Protein AF-A0A1Q7VS39-F1 (afdb_monomer_lite)

Radius of gyration: 12.91 Å; chains: 1; bounding box: 30×26×36 Å

Structure (mmCIF, N/CA/C/O backbone):
data_AF-A0A1Q7VS39-F1
#
_entry.id   AF-A0A1Q7VS39-F1
#
loop_
_atom_site.group_PDB
_atom_site.id
_atom_site.type_symbol
_atom_site.label_atom_id
_atom_site.label_alt_id
_atom_site.label_comp_id
_atom_site.label_asym_id
_atom_site.label_entity_id
_atom_site.label_seq_id
_atom_site.pdbx_PDB_ins_code
_atom_site.Cartn_x
_atom_site.Cartn_y
_atom_site.Cartn_z
_atom_site.occupancy
_atom_site.B_iso_or_equiv
_atom_site.auth_seq_id
_atom_site.auth_comp_id
_atom_site.auth_asym_id
_atom_site.auth_atom_id
_atom_site.pdbx_PDB_model_num
ATOM 1 N N . MET A 1 1 ? 14.865 -8.942 -4.122 1.00 85.06 1 MET A N 1
ATOM 2 C CA . MET A 1 1 ? 14.576 -8.895 -2.676 1.00 85.06 1 MET A CA 1
ATOM 3 C C . MET A 1 1 ? 13.109 -8.547 -2.475 1.00 85.06 1 MET A C 1
ATOM 5 O O . MET A 1 1 ? 12.543 -7.850 -3.307 1.00 85.06 1 MET A O 1
ATOM 9 N N . LYS A 1 2 ? 12.492 -9.053 -1.408 1.00 89.50 2 LYS A N 1
ATOM 10 C CA . LYS A 1 2 ? 11.122 -8.718 -1.017 1.00 89.50 2 LYS A CA 1
ATOM 11 C C . LYS A 1 2 ? 11.130 -8.348 0.463 1.00 89.50 2 LYS A C 1
ATOM 13 O O . LYS A 1 2 ? 11.669 -9.120 1.253 1.00 89.50 2 LYS A O 1
ATOM 18 N N . ARG A 1 3 ? 10.523 -7.214 0.806 1.00 93.44 3 ARG A N 1
ATOM 19 C CA . ARG A 1 3 ? 10.243 -6.781 2.179 1.00 93.44 3 ARG A CA 1
ATOM 20 C C . ARG A 1 3 ? 8.738 -6.566 2.307 1.00 93.44 3 ARG A C 1
ATOM 22 O O . ARG A 1 3 ? 8.112 -6.063 1.378 1.00 93.44 3 ARG A O 1
ATOM 29 N N . ILE A 1 4 ? 8.159 -7.030 3.406 1.00 95.69 4 ILE A N 1
ATOM 30 C CA . ILE A 1 4 ? 6.778 -6.717 3.764 1.00 95.69 4 ILE A CA 1
ATOM 31 C C . ILE A 1 4 ? 6.816 -6.239 5.200 1.00 95.69 4 ILE A C 1
ATOM 33 O O . ILE A 1 4 ? 7.185 -7.021 6.077 1.00 95.69 4 ILE A O 1
ATOM 37 N N . ASP A 1 5 ? 6.398 -5.004 5.416 1.00 95.31 5 ASP A N 1
ATOM 38 C CA . ASP A 1 5 ? 6.255 -4.439 6.746 1.00 95.31 5 ASP A CA 1
ATOM 39 C C . ASP A 1 5 ? 4.768 -4.315 7.061 1.00 95.31 5 ASP A C 1
ATOM 41 O O . ASP A 1 5 ? 3.981 -3.812 6.258 1.00 95.31 5 ASP A O 1
ATOM 45 N N . VAL A 1 6 ? 4.367 -4.826 8.224 1.00 95.44 6 VAL A N 1
ATOM 46 C CA . VAL A 1 6 ? 2.987 -4.759 8.713 1.00 95.44 6 VAL A CA 1
ATOM 47 C C . VAL A 1 6 ? 3.012 -4.076 10.067 1.00 95.44 6 VAL A C 1
ATOM 49 O O . VAL A 1 6 ? 3.629 -4.571 11.009 1.00 95.44 6 VAL A O 1
ATOM 52 N N . MET A 1 7 ? 2.324 -2.948 10.162 1.00 96.00 7 MET A N 1
ATOM 53 C CA . MET A 1 7 ? 2.197 -2.161 11.379 1.00 96.00 7 MET A CA 1
ATOM 54 C C . MET A 1 7 ? 0.760 -2.250 11.880 1.00 96.00 7 MET A C 1
ATOM 56 O O . MET A 1 7 ? -0.179 -1.904 11.161 1.00 96.00 7 MET A O 1
ATOM 60 N N . TYR A 1 8 ? 0.604 -2.715 13.118 1.00 95.38 8 TYR A N 1
ATOM 61 C CA . TYR A 1 8 ? -0.670 -2.759 13.825 1.00 95.38 8 TYR A CA 1
ATOM 62 C C . TYR A 1 8 ? -0.777 -1.576 14.772 1.00 95.38 8 TYR A C 1
ATOM 64 O O . TYR A 1 8 ? 0.124 -1.336 15.575 1.00 95.38 8 TYR A O 1
ATOM 72 N N . TYR A 1 9 ? -1.909 -0.889 14.707 1.00 94.81 9 TYR A N 1
ATOM 73 C CA . TYR A 1 9 ? -2.208 0.241 15.569 1.00 94.81 9 TYR A CA 1
ATOM 74 C C . TYR A 1 9 ? -3.396 -0.075 16.487 1.00 94.81 9 TYR A C 1
ATOM 76 O O . TYR A 1 9 ? -4.288 -0.845 16.113 1.00 94.81 9 TYR A O 1
ATOM 84 N N . PRO A 1 10 ? -3.449 0.530 17.684 1.00 94.94 10 PRO A N 1
ATOM 85 C CA . PRO A 1 10 ? -4.614 0.475 18.563 1.00 94.94 10 PRO A CA 1
ATOM 86 C C . PRO A 1 10 ? -5.913 0.936 17.892 1.00 94.94 10 PRO A C 1
ATOM 88 O O . PRO A 1 10 ? -6.974 0.369 18.147 1.00 94.94 10 PRO A O 1
ATOM 91 N N . THR A 1 11 ? -5.842 1.951 17.023 1.00 95.75 11 THR A N 1
ATOM 92 C CA . THR A 1 11 ? -7.019 2.550 16.383 1.00 95.75 11 THR A CA 1
ATOM 93 C C . THR A 1 11 ? -6.823 2.772 14.877 1.00 95.75 11 THR A C 1
ATOM 95 O O . THR A 1 11 ? -5.694 2.970 14.419 1.00 95.75 11 THR A O 1
ATOM 98 N N . PRO A 1 12 ? -7.910 2.808 14.078 1.00 95.62 12 PRO A N 1
ATOM 99 C CA . PRO A 1 12 ? -7.832 3.197 12.668 1.00 95.62 12 PRO A CA 1
ATOM 100 C C . PRO A 1 12 ? -7.278 4.610 12.441 1.00 95.62 12 PRO A C 1
ATOM 102 O O . PRO A 1 12 ? -6.635 4.863 11.427 1.00 95.62 12 PRO A O 1
ATOM 105 N N . ALA A 1 13 ? -7.501 5.532 13.383 1.00 96.88 13 ALA A N 1
ATOM 106 C CA . ALA A 1 13 ? -6.992 6.899 13.294 1.00 96.88 13 ALA A CA 1
ATOM 107 C C . ALA A 1 13 ? -5.460 6.951 13.415 1.00 96.88 13 ALA A C 1
ATOM 109 O O . ALA A 1 13 ? -4.803 7.664 12.658 1.00 96.88 13 ALA A O 1
ATOM 110 N N . GLU A 1 14 ? -4.881 6.158 14.318 1.00 97.12 14 GLU A N 1
ATOM 111 C CA . GLU A 1 14 ? -3.426 6.036 14.449 1.00 97.12 14 GLU A CA 1
ATOM 112 C C . GLU A 1 14 ? -2.798 5.359 13.229 1.00 97.12 14 GLU A C 1
ATOM 114 O O . GLU A 1 14 ? -1.762 5.816 12.743 1.00 97.12 14 GLU A O 1
ATOM 119 N N . ALA A 1 15 ? -3.457 4.334 12.675 1.00 97.00 15 ALA A N 1
ATOM 120 C CA . ALA A 1 15 ? -3.019 3.720 11.424 1.00 97.00 15 ALA A CA 1
ATOM 121 C C . ALA A 1 15 ? -3.018 4.729 10.273 1.00 97.00 15 ALA A C 1
ATOM 123 O O . ALA A 1 15 ? -2.026 4.838 9.555 1.00 97.00 15 ALA A O 1
ATOM 124 N N . ALA A 1 16 ? -4.084 5.525 10.140 1.00 97.25 16 ALA A N 1
ATOM 125 C CA . ALA A 1 16 ? -4.161 6.592 9.148 1.00 97.25 16 ALA A CA 1
ATOM 126 C C . ALA A 1 16 ? -3.048 7.638 9.328 1.00 97.25 16 ALA A C 1
ATOM 128 O O . ALA A 1 16 ? -2.477 8.097 8.340 1.00 97.25 16 ALA A O 1
ATOM 129 N N . PHE A 1 17 ? -2.691 7.985 10.568 1.00 97.12 17 PHE A N 1
ATOM 130 C CA . PHE A 1 17 ? -1.587 8.905 10.839 1.00 97.12 17 PHE A CA 1
ATOM 131 C C . PHE A 1 17 ? -0.238 8.332 10.383 1.00 97.12 17 PHE A C 1
ATOM 133 O O . PHE A 1 17 ? 0.469 8.980 9.610 1.00 97.12 17 PHE A O 1
ATOM 140 N N . GLY A 1 18 ? 0.098 7.103 10.792 1.00 95.19 18 GLY A N 1
ATOM 141 C CA . GLY A 1 18 ? 1.335 6.440 10.361 1.00 95.19 18 GLY A CA 1
ATOM 142 C C . GLY A 1 18 ? 1.388 6.229 8.845 1.00 95.19 18 GLY A C 1
ATOM 143 O O . GLY A 1 18 ? 2.415 6.462 8.211 1.00 95.19 18 GLY A O 1
ATOM 144 N N . TYR A 1 19 ? 0.251 5.884 8.241 1.00 97.56 19 TYR A N 1
ATOM 145 C CA . TYR A 1 19 ? 0.097 5.774 6.795 1.00 97.56 19 TYR A CA 1
ATOM 146 C C . TYR A 1 19 ? 0.428 7.086 6.071 1.00 97.56 19 TYR A C 1
ATOM 148 O O . TYR A 1 19 ? 1.219 7.084 5.130 1.00 97.56 19 TYR A O 1
ATOM 156 N N . VAL A 1 20 ? -0.128 8.217 6.521 1.00 97.06 20 VAL A N 1
ATOM 157 C CA . VAL A 1 20 ? 0.147 9.534 5.924 1.00 97.06 20 VAL A CA 1
ATOM 158 C C . VAL A 1 20 ? 1.625 9.907 6.060 1.00 97.06 20 VAL A C 1
ATOM 160 O O . VAL A 1 20 ? 2.195 10.460 5.121 1.00 97.06 20 VAL A O 1
ATOM 163 N N . GLN A 1 21 ? 2.268 9.569 7.182 1.00 96.19 21 GLN A N 1
ATOM 164 C CA . GLN A 1 21 ? 3.702 9.807 7.364 1.00 96.19 21 GLN A CA 1
ATOM 165 C C . GLN A 1 21 ? 4.555 9.038 6.348 1.00 96.19 21 GLN A C 1
ATOM 167 O O . GLN A 1 21 ? 5.467 9.627 5.771 1.00 96.19 21 GLN A O 1
ATOM 172 N N . ILE A 1 22 ? 4.251 7.765 6.080 1.00 94.94 22 ILE A N 1
ATOM 173 C CA . ILE A 1 22 ? 4.982 6.981 5.070 1.00 94.94 22 ILE A CA 1
ATOM 174 C C . ILE A 1 22 ? 4.676 7.516 3.667 1.00 94.94 22 ILE A C 1
ATOM 176 O O . ILE A 1 22 ? 5.589 7.827 2.908 1.00 94.94 22 ILE A O 1
ATOM 180 N N . LYS A 1 23 ? 3.394 7.738 3.350 1.00 95.31 23 LYS A N 1
ATOM 181 C CA . LYS A 1 23 ? 2.956 8.294 2.060 1.00 95.31 23 LYS A CA 1
ATOM 182 C C . LYS A 1 23 ? 3.608 9.645 1.745 1.00 95.31 23 LYS A C 1
ATOM 184 O O . LYS A 1 23 ? 3.858 9.935 0.582 1.00 95.31 23 LYS A O 1
ATOM 189 N N . SER A 1 24 ? 3.917 10.458 2.758 1.00 94.38 24 SER A N 1
ATOM 190 C CA . SER A 1 24 ? 4.599 11.752 2.585 1.00 94.38 24 SER A CA 1
ATOM 191 C C . SER A 1 24 ? 6.028 11.646 2.034 1.00 94.38 24 SER A C 1
ATOM 193 O O . SER A 1 24 ? 6.572 12.640 1.563 1.00 94.38 24 SER A O 1
ATOM 195 N N . GLN A 1 25 ? 6.628 10.454 2.079 1.00 90.19 25 GLN A N 1
ATOM 196 C CA . GLN A 1 25 ? 7.961 10.168 1.543 1.00 90.19 25 GLN A CA 1
ATOM 197 C C . GLN A 1 25 ? 7.911 9.691 0.084 1.00 90.19 25 GLN A C 1
ATOM 199 O O . GLN A 1 25 ? 8.954 9.485 -0.537 1.00 90.19 25 GLN A O 1
ATOM 204 N N . ALA A 1 26 ? 6.709 9.487 -0.457 1.00 91.56 26 ALA A N 1
ATOM 205 C CA . ALA A 1 26 ? 6.515 8.986 -1.802 1.00 91.56 26 ALA A CA 1
ATOM 206 C C . ALA A 1 26 ? 6.815 10.077 -2.858 1.00 91.56 26 ALA A C 1
ATOM 208 O O . ALA A 1 26 ? 6.653 11.269 -2.581 1.00 91.56 26 ALA A O 1
ATOM 209 N N . PRO A 1 27 ? 7.261 9.699 -4.070 1.00 91.12 27 PRO A N 1
ATOM 210 C CA . PRO A 1 27 ? 7.537 10.650 -5.143 1.00 91.12 27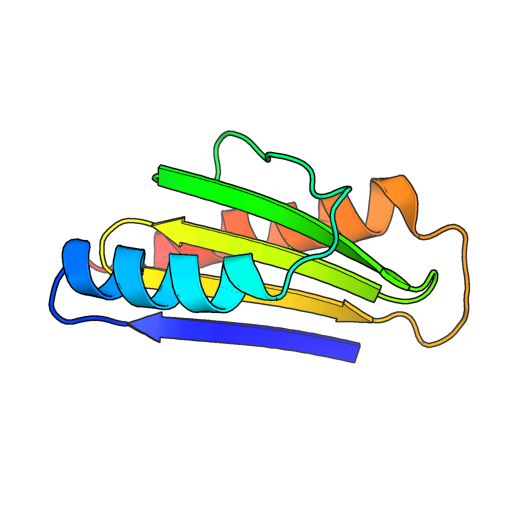 PRO A CA 1
ATOM 211 C C . PRO A 1 27 ? 6.245 11.285 -5.682 1.00 91.12 27 PRO A C 1
ATOM 213 O O . PRO A 1 27 ? 5.142 10.802 -5.444 1.00 91.12 27 PRO A O 1
ATOM 216 N N . GLU A 1 28 ? 6.368 12.358 -6.467 1.00 86.75 28 GLU A N 1
ATOM 217 C CA . GLU A 1 28 ? 5.203 13.093 -6.989 1.00 86.75 28 GLU A CA 1
ATOM 218 C C . GLU A 1 28 ? 4.289 12.242 -7.891 1.00 86.75 28 GLU A C 1
ATOM 220 O O . GLU A 1 28 ? 3.086 12.481 -7.965 1.00 86.75 28 GLU A O 1
ATOM 225 N N . ASN A 1 29 ? 4.840 11.231 -8.569 1.00 84.50 29 ASN A N 1
ATOM 226 C CA . ASN A 1 29 ? 4.145 10.398 -9.551 1.00 84.50 29 ASN A CA 1
ATOM 227 C C . ASN A 1 29 ? 3.624 9.069 -8.974 1.00 84.50 29 ASN A C 1
ATOM 229 O O . ASN A 1 29 ? 3.735 8.022 -9.619 1.00 84.50 29 ASN A O 1
ATOM 233 N N . ILE A 1 30 ? 3.064 9.102 -7.765 1.00 93.88 30 ILE A N 1
ATOM 234 C CA . ILE A 1 30 ? 2.408 7.936 -7.163 1.00 93.88 30 ILE A CA 1
ATOM 235 C C . ILE A 1 30 ? 1.061 7.633 -7.825 1.00 93.88 30 ILE A C 1
ATOM 237 O O . ILE A 1 30 ? 0.342 8.527 -8.268 1.00 93.88 30 ILE A O 1
ATOM 241 N N . GLU A 1 31 ? 0.699 6.355 -7.863 1.00 93.06 31 GLU A N 1
ATOM 242 C CA . GLU A 1 31 ? -0.570 5.875 -8.410 1.00 93.06 31 GLU A CA 1
ATOM 243 C C . GLU A 1 31 ? -1.488 5.365 -7.302 1.00 93.06 31 GLU A C 1
ATOM 245 O O . GLU A 1 31 ? -1.052 4.683 -6.374 1.00 93.06 31 GLU A O 1
ATOM 250 N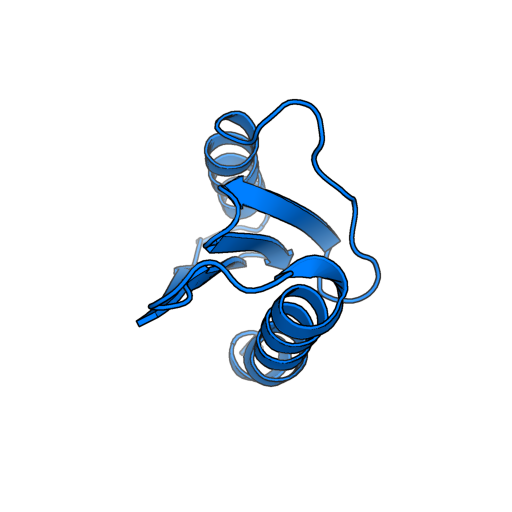 N . HIS A 1 32 ? -2.778 5.671 -7.417 1.00 95.62 32 HIS A N 1
ATOM 251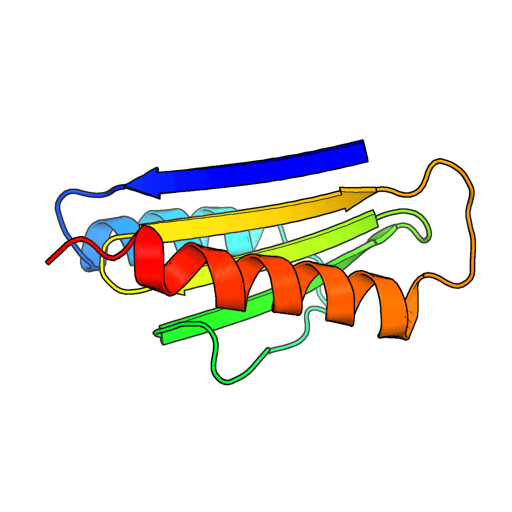 C CA . HIS A 1 32 ? -3.798 5.070 -6.566 1.00 95.62 32 HIS A CA 1
ATOM 252 C C . HIS A 1 32 ? -4.093 3.639 -7.031 1.00 95.62 32 HIS A C 1
ATOM 254 O O . HIS A 1 32 ? -4.079 3.350 -8.232 1.00 95.62 32 HIS A O 1
ATOM 260 N N . VAL A 1 33 ? -4.330 2.732 -6.084 1.00 94.69 33 VAL A N 1
ATOM 261 C CA . VAL A 1 33 ? -4.637 1.324 -6.360 1.00 94.69 33 VAL A CA 1
ATOM 262 C C . VAL A 1 33 ? -5.926 0.937 -5.645 1.00 94.69 33 VAL A C 1
ATOM 264 O O . VAL A 1 33 ? -5.982 0.869 -4.422 1.00 94.69 33 VAL A O 1
ATOM 267 N N . ASP A 1 34 ? -6.963 0.617 -6.409 1.00 91.94 34 ASP A N 1
ATOM 268 C CA . ASP A 1 34 ? -8.262 0.261 -5.844 1.00 91.94 34 ASP A CA 1
ATOM 269 C C . ASP A 1 34 ? -8.309 -1.161 -5.253 1.00 91.94 34 ASP A C 1
ATOM 271 O O . ASP A 1 34 ? -7.623 -2.085 -5.696 1.00 91.94 34 ASP A O 1
ATOM 275 N N . GLY A 1 35 ? -9.195 -1.361 -4.270 1.00 86.94 35 GLY A N 1
ATOM 276 C CA . GLY A 1 35 ? -9.677 -2.689 -3.864 1.00 86.94 35 GLY A CA 1
ATOM 277 C C . GLY A 1 35 ? -8.833 -3.473 -2.848 1.00 86.94 35 GLY A C 1
ATOM 278 O O . GLY A 1 35 ? -9.207 -4.593 -2.504 1.00 86.94 35 GLY A O 1
ATOM 279 N N . LEU A 1 36 ? -7.730 -2.920 -2.335 1.00 87.38 36 LEU A N 1
ATOM 280 C CA . LEU A 1 36 ? -6.874 -3.587 -1.337 1.00 87.38 36 LEU A CA 1
ATOM 281 C C . LEU A 1 36 ? -7.141 -3.141 0.109 1.00 87.38 36 LEU A C 1
ATOM 283 O O . LEU A 1 36 ? -7.011 -3.929 1.047 1.00 87.38 36 LEU A O 1
ATOM 287 N N . GLY A 1 37 ? -7.577 -1.904 0.315 1.00 89.50 37 GLY A N 1
ATOM 288 C CA . GLY A 1 37 ? -7.768 -1.312 1.636 1.00 89.50 37 GLY A CA 1
ATOM 289 C C . GLY A 1 37 ? -8.748 -0.150 1.611 1.00 89.50 37 GLY A C 1
ATOM 290 O O . GLY A 1 37 ? -9.521 -0.001 0.669 1.00 89.50 37 GLY A O 1
ATOM 291 N N . THR A 1 38 ? -8.712 0.657 2.666 1.00 93.88 38 THR A N 1
ATOM 292 C CA . THR A 1 38 ? -9.427 1.935 2.729 1.00 93.88 38 THR A CA 1
ATOM 293 C C . THR A 1 38 ? -8.737 2.986 1.857 1.00 93.88 38 THR A C 1
ATOM 295 O O . THR A 1 38 ? -9.416 3.767 1.203 1.00 93.88 38 THR A O 1
ATOM 298 N N . ASP A 1 39 ? -7.401 2.988 1.826 1.00 97.00 39 ASP A N 1
ATOM 299 C CA . ASP A 1 39 ? -6.600 3.775 0.882 1.00 97.00 39 ASP A CA 1
ATOM 300 C C . ASP A 1 39 ? -5.364 2.964 0.484 1.00 97.00 39 ASP A C 1
ATOM 302 O O . ASP A 1 39 ? -4.815 2.211 1.293 1.00 97.00 39 ASP A O 1
ATOM 306 N N . THR A 1 40 ? -4.938 3.040 -0.771 1.00 97.88 40 THR A N 1
ATOM 307 C CA . THR A 1 40 ? -3.751 2.316 -1.237 1.00 97.88 40 THR A CA 1
ATOM 308 C C . THR A 1 40 ? -3.089 3.063 -2.373 1.00 97.88 40 THR A C 1
ATOM 310 O O . THR A 1 40 ? -3.746 3.493 -3.318 1.00 97.88 40 THR A O 1
ATOM 313 N N . TRP A 1 41 ? -1.773 3.210 -2.267 1.00 97.50 41 TRP A N 1
ATOM 314 C CA . TRP A 1 41 ? -0.960 3.896 -3.258 1.00 97.50 41 TRP A CA 1
ATOM 315 C C . TRP A 1 41 ? 0.291 3.082 -3.537 1.00 97.50 41 TRP A C 1
ATOM 317 O O . TRP A 1 41 ? 0.819 2.427 -2.639 1.00 97.50 41 TRP A O 1
ATOM 327 N N . GLY A 1 42 ? 0.757 3.118 -4.777 1.00 95.25 42 GLY A N 1
ATOM 328 C CA . GLY A 1 42 ? 1.998 2.477 -5.178 1.00 95.25 42 GLY A CA 1
ATOM 329 C C . GLY A 1 42 ? 2.858 3.396 -6.026 1.00 95.25 42 GLY A C 1
ATOM 330 O O . GLY A 1 42 ? 2.371 4.360 -6.618 1.00 95.25 42 GLY A O 1
ATOM 331 N N . TRP A 1 43 ? 4.157 3.129 -6.055 1.00 93.12 43 TRP A N 1
ATOM 332 C CA . TRP A 1 43 ? 5.105 3.896 -6.856 1.00 93.12 43 TRP A CA 1
ATOM 333 C C . TRP A 1 43 ? 6.370 3.099 -7.143 1.00 93.12 43 TRP A C 1
ATOM 335 O O . TRP A 1 43 ? 6.738 2.170 -6.425 1.00 93.12 43 TRP A O 1
ATOM 345 N N . PHE A 1 44 ? 7.063 3.496 -8.207 1.00 88.94 44 PHE A N 1
ATOM 346 C CA . PHE A 1 44 ? 8.420 3.037 -8.475 1.00 88.94 44 PHE A CA 1
ATOM 347 C C . PHE A 1 44 ? 9.398 4.033 -7.857 1.00 88.94 44 PHE A C 1
ATOM 349 O O . PHE A 1 44 ? 9.384 5.204 -8.230 1.00 88.94 44 PHE A O 1
ATOM 356 N N . PHE A 1 45 ? 10.231 3.585 -6.915 1.00 81.19 45 PHE A N 1
ATOM 357 C CA . PHE A 1 45 ? 11.290 4.433 -6.352 1.00 81.19 45 PHE A CA 1
ATOM 358 C C . PHE A 1 45 ? 12.457 4.572 -7.339 1.00 81.19 45 PHE A C 1
ATOM 360 O O . PHE A 1 45 ? 13.041 5.640 -7.497 1.00 81.19 45 PHE A O 1
ATOM 367 N N . ASP A 1 46 ? 12.749 3.498 -8.068 1.00 80.31 46 ASP A N 1
ATOM 368 C CA . ASP A 1 46 ? 13.708 3.467 -9.165 1.00 80.31 46 ASP A CA 1
ATOM 369 C C . ASP A 1 46 ? 13.292 2.399 -10.202 1.00 80.31 46 ASP A C 1
ATOM 371 O O . ASP A 1 46 ? 12.332 1.650 -9.987 1.00 80.31 46 ASP A O 1
ATOM 375 N N . PRO A 1 47 ? 14.005 2.259 -11.335 1.00 78.69 47 PRO A N 1
ATOM 376 C CA . PRO A 1 47 ? 13.741 1.199 -12.307 1.00 78.69 47 PRO A CA 1
ATOM 377 C C . PRO A 1 47 ? 14.016 -0.218 -11.788 1.00 78.69 47 PRO A C 1
ATOM 379 O O . PRO A 1 47 ? 14.001 -1.149 -12.585 1.00 78.69 47 PRO A O 1
ATOM 382 N N . THR A 1 48 ? 14.340 -0.400 -10.505 1.00 81.19 48 THR A N 1
ATOM 383 C CA . THR A 1 48 ? 14.573 -1.687 -9.841 1.00 81.19 48 THR A CA 1
ATOM 384 C C . THR A 1 48 ? 13.585 -2.005 -8.715 1.00 81.19 48 THR A C 1
ATOM 386 O O . THR A 1 48 ? 13.564 -3.149 -8.261 1.00 81.19 48 THR A O 1
ATOM 389 N N . SER A 1 49 ? 12.725 -1.070 -8.304 1.00 87.31 49 SER A N 1
ATOM 390 C CA . SER A 1 49 ? 11.925 -1.198 -7.085 1.00 87.31 49 SER A CA 1
ATOM 391 C C . SER A 1 49 ? 10.502 -0.664 -7.224 1.00 87.31 49 SER A C 1
ATOM 393 O O . SER A 1 49 ? 10.261 0.363 -7.852 1.00 87.31 49 SER A O 1
ATOM 395 N N . TYR A 1 50 ? 9.555 -1.377 -6.618 1.00 91.44 50 TYR A N 1
ATOM 396 C CA . TYR A 1 50 ? 8.165 -0.959 -6.468 1.00 91.44 50 TYR A CA 1
ATOM 397 C C . TYR A 1 50 ? 7.769 -1.036 -5.003 1.00 91.44 50 TYR A C 1
ATOM 399 O O . TYR A 1 50 ? 8.063 -2.037 -4.342 1.00 91.44 50 TYR A O 1
ATOM 407 N N . ASP A 1 51 ? 7.079 -0.005 -4.548 1.00 94.06 51 ASP A N 1
ATOM 408 C CA . ASP A 1 51 ? 6.481 0.078 -3.229 1.00 94.06 51 ASP A CA 1
ATOM 409 C C . ASP A 1 51 ? 4.957 0.140 -3.355 1.00 94.06 51 ASP A C 1
ATOM 411 O O . ASP A 1 51 ? 4.422 0.745 -4.288 1.00 94.06 51 ASP A O 1
ATOM 415 N N . LEU A 1 52 ? 4.265 -0.514 -2.429 1.00 96.12 52 LEU A N 1
ATOM 416 C CA . LEU A 1 52 ? 2.816 -0.524 -2.319 1.00 96.12 52 LEU A CA 1
ATOM 417 C C . LEU A 1 52 ? 2.440 -0.331 -0.854 1.00 96.12 52 LEU A C 1
ATOM 419 O O . LEU A 1 52 ? 2.618 -1.234 -0.033 1.00 96.12 52 LEU A O 1
ATOM 423 N N . LEU A 1 53 ? 1.852 0.820 -0.560 1.00 97.75 53 LEU A N 1
ATOM 424 C CA . LEU A 1 53 ? 1.425 1.214 0.769 1.00 97.75 53 LEU A CA 1
ATOM 425 C C . LEU A 1 53 ? -0.096 1.109 0.888 1.00 97.75 53 LEU A C 1
ATOM 427 O O . LEU A 1 53 ? -0.839 1.806 0.195 1.00 97.75 53 LEU A O 1
ATOM 431 N N . VAL A 1 54 ? -0.561 0.273 1.811 1.00 97.81 54 VAL A N 1
ATOM 432 C CA . VAL A 1 54 ? -1.975 -0.010 2.065 1.00 97.81 54 VAL A CA 1
ATOM 433 C C . VAL A 1 54 ? -2.365 0.457 3.466 1.00 97.81 54 VAL A C 1
ATOM 435 O O . VAL A 1 54 ? -1.748 0.051 4.448 1.00 97.81 54 VAL A O 1
ATOM 438 N N . LEU A 1 55 ? -3.446 1.229 3.565 1.00 97.62 55 LEU A N 1
ATOM 439 C CA . LEU A 1 55 ? -4.189 1.470 4.800 1.00 97.62 55 LEU A CA 1
ATOM 440 C C . LEU A 1 55 ? -5.417 0.560 4.838 1.00 97.62 55 LEU A C 1
ATOM 442 O O . LEU A 1 55 ? -6.237 0.573 3.919 1.00 97.62 55 LEU A O 1
ATOM 446 N N . ALA A 1 56 ? -5.584 -0.211 5.907 1.00 95.50 56 ALA A N 1
ATOM 447 C CA . ALA A 1 56 ? -6.684 -1.155 6.050 1.00 95.50 56 ALA A CA 1
ATOM 448 C C . ALA A 1 56 ? -7.138 -1.278 7.511 1.00 95.50 56 ALA A C 1
ATOM 450 O O . ALA A 1 56 ? -6.594 -2.073 8.275 1.00 95.50 56 ALA A O 1
ATOM 451 N N . GLY A 1 57 ? -8.173 -0.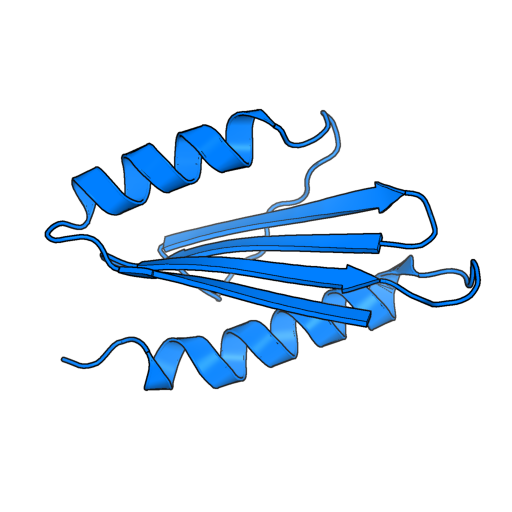527 7.896 1.00 93.62 57 GLY A N 1
ATOM 452 C CA . GLY A 1 57 ? -8.635 -0.497 9.286 1.00 93.62 57 GLY A CA 1
ATOM 453 C C . GLY A 1 57 ? -7.561 0.089 10.203 1.00 93.62 57 GLY A C 1
ATOM 454 O O . GLY A 1 57 ? -7.127 1.215 9.989 1.00 93.62 57 GLY A O 1
ATOM 455 N N . ASN A 1 58 ? -7.127 -0.674 11.204 1.00 95.44 58 ASN A N 1
ATOM 456 C CA . ASN A 1 58 ? -6.038 -0.314 12.117 1.00 95.44 58 ASN A CA 1
ATOM 457 C C . ASN A 1 58 ? -4.662 -0.855 11.678 1.00 95.44 58 ASN A C 1
ATOM 459 O O . ASN A 1 58 ? -3.749 -0.954 12.498 1.00 95.44 58 ASN A O 1
ATOM 463 N N . ILE A 1 59 ? -4.515 -1.226 10.405 1.00 95.31 59 ILE A N 1
ATOM 464 C CA . ILE A 1 59 ? -3.281 -1.773 9.839 1.00 95.31 59 ILE A CA 1
ATOM 465 C C . ILE A 1 59 ? -2.757 -0.836 8.755 1.00 95.31 59 ILE A C 1
ATOM 467 O O . ILE A 1 59 ? -3.504 -0.450 7.852 1.00 95.31 59 ILE A O 1
ATOM 471 N N . THR A 1 60 ? -1.455 -0.565 8.804 1.00 97.19 60 THR A N 1
ATOM 472 C CA . THR A 1 60 ? -0.687 -0.039 7.669 1.00 97.19 60 THR A CA 1
ATOM 473 C C . THR A 1 60 ? 0.256 -1.133 7.189 1.00 97.19 60 THR A C 1
ATOM 475 O O . THR A 1 60 ? 0.935 -1.765 7.996 1.00 97.19 60 THR A O 1
ATOM 478 N N . MET A 1 61 ? 0.290 -1.390 5.886 1.00 96.56 61 MET A N 1
ATOM 479 C CA . MET A 1 61 ? 1.162 -2.401 5.290 1.00 96.56 61 MET A CA 1
ATOM 480 C C . MET A 1 61 ? 1.938 -1.807 4.122 1.00 96.56 61 MET A C 1
ATOM 482 O O . MET A 1 61 ? 1.347 -1.172 3.256 1.00 96.56 61 MET A O 1
ATOM 486 N N . GLU A 1 62 ? 3.236 -2.076 4.080 1.00 96.75 62 GLU A N 1
ATOM 487 C CA . GLU A 1 62 ? 4.142 -1.695 2.998 1.00 96.75 62 GLU A CA 1
ATOM 488 C C . GLU A 1 62 ? 4.676 -2.970 2.327 1.00 96.75 62 GLU A C 1
ATOM 490 O O . GLU A 1 62 ? 5.148 -3.893 3.000 1.00 96.75 62 GLU A O 1
ATOM 495 N N . VAL A 1 63 ? 4.566 -3.069 1.001 1.00 96.38 63 VAL A N 1
ATOM 496 C CA . VAL A 1 63 ? 5.100 -4.191 0.217 1.00 96.38 63 VAL A CA 1
ATOM 497 C C . VAL A 1 63 ? 6.141 -3.660 -0.753 1.00 96.38 63 VAL A C 1
ATOM 499 O O . VAL A 1 63 ? 5.802 -3.167 -1.826 1.00 96.38 63 VAL A O 1
ATOM 502 N N . ILE A 1 64 ? 7.414 -3.869 -0.418 1.00 94.00 64 ILE A N 1
ATOM 503 C CA . ILE A 1 64 ? 8.533 -3.447 -1.258 1.00 94.00 64 ILE A CA 1
ATOM 504 C C . ILE A 1 64 ? 9.101 -4.636 -2.021 1.00 94.00 64 ILE A C 1
ATOM 506 O O . ILE A 1 64 ? 9.609 -5.611 -1.448 1.00 94.00 64 ILE A O 1
ATOM 510 N N . LEU A 1 65 ? 9.066 -4.538 -3.346 1.00 92.44 65 LEU A N 1
ATOM 511 C CA . LEU A 1 65 ? 9.672 -5.498 -4.257 1.00 92.44 65 LEU A CA 1
ATOM 512 C C . LEU A 1 65 ? 10.849 -4.857 -4.982 1.00 92.44 65 LEU A C 1
ATOM 514 O O . LEU A 1 65 ? 10.684 -3.869 -5.684 1.00 92.44 65 LEU A O 1
ATOM 518 N N . MET A 1 66 ? 12.027 -5.468 -4.862 1.00 88.50 66 MET A N 1
ATOM 519 C CA . MET A 1 66 ? 13.253 -5.047 -5.541 1.00 88.50 66 MET A CA 1
ATOM 520 C C . MET A 1 66 ? 13.760 -6.154 -6.461 1.00 88.50 66 MET A C 1
ATOM 522 O O . MET A 1 66 ? 13.940 -7.301 -6.032 1.00 88.50 66 MET A O 1
ATOM 526 N N . LEU A 1 67 ? 14.048 -5.827 -7.713 1.00 82.12 67 LEU A N 1
ATOM 527 C CA . LEU A 1 67 ? 14.715 -6.720 -8.649 1.00 82.12 67 LEU A CA 1
ATOM 528 C C . LEU A 1 67 ? 16.233 -6.602 -8.519 1.00 82.12 67 LEU A C 1
ATOM 530 O O . LEU A 1 67 ? 16.783 -5.537 -8.275 1.00 82.12 67 LEU A O 1
ATOM 534 N N . SER A 1 68 ? 16.923 -7.720 -8.721 1.00 77.00 68 SER A N 1
ATOM 535 C CA . SER A 1 68 ? 18.389 -7.786 -8.710 1.00 77.00 68 SER A CA 1
ATOM 536 C C . SER A 1 68 ? 19.039 -7.241 -9.988 1.00 77.00 68 SER A C 1
ATOM 538 O O . SER A 1 68 ? 20.255 -7.081 -10.026 1.00 77.00 68 SER A O 1
ATOM 540 N N . LYS A 1 69 ? 18.257 -6.974 -11.040 1.00 69.88 69 LYS A N 1
ATOM 541 C CA . LYS A 1 69 ? 18.701 -6.324 -12.279 1.00 69.88 69 LYS A CA 1
ATOM 542 C C . LYS A 1 69 ? 17.595 -5.394 -12.788 1.00 69.88 69 LYS A C 1
ATOM 544 O O . LYS A 1 69 ? 16.426 -5.770 -12.663 1.00 69.88 69 LYS A O 1
ATOM 549 N N . PRO A 1 70 ? 17.935 -4.243 -13.394 1.00 58.25 70 PRO A N 1
ATOM 550 C CA . PRO A 1 70 ? 16.961 -3.392 -14.065 1.00 58.25 70 PRO A CA 1
ATOM 551 C C . PRO A 1 70 ? 16.379 -4.153 -15.260 1.00 58.25 70 PRO A C 1
ATOM 553 O O . PRO A 1 70 ? 17.014 -4.324 -16.298 1.00 58.25 70 PRO A O 1
ATOM 556 N N . ALA A 1 71 ? 15.177 -4.682 -15.074 1.00 60.06 71 ALA A N 1
ATOM 557 C CA . ALA A 1 71 ? 14.299 -5.134 -16.144 1.00 60.06 71 ALA A CA 1
ATOM 558 C C . ALA A 1 71 ? 13.234 -4.043 -16.349 1.00 60.06 71 ALA A C 1
ATOM 560 O O . ALA A 1 71 ? 13.085 -3.195 -15.476 1.00 60.06 71 ALA A O 1
ATOM 561 N N . PRO A 1 72 ? 12.455 -4.022 -17.440 1.00 58.50 72 PRO A N 1
ATOM 562 C CA . PRO A 1 72 ? 11.271 -3.174 -17.486 1.00 58.50 72 PRO A CA 1
ATOM 563 C C . PRO A 1 72 ? 10.294 -3.668 -16.411 1.00 58.50 72 PRO A C 1
ATOM 565 O O . PRO A 1 72 ? 9.572 -4.647 -16.595 1.00 58.50 72 PRO A O 1
ATOM 568 N N . ILE A 1 73 ? 10.340 -3.031 -15.244 1.00 57.81 73 ILE A N 1
ATOM 569 C CA . ILE A 1 73 ? 9.661 -3.480 -14.024 1.00 57.81 73 ILE A CA 1
ATOM 570 C C . ILE A 1 73 ? 8.151 -3.362 -14.124 1.00 57.81 73 ILE A C 1
ATOM 572 O O . ILE A 1 73 ? 7.453 -4.145 -13.482 1.00 57.81 73 ILE A O 1
ATOM 576 N N . GLY A 1 74 ? 7.683 -2.452 -14.983 1.00 68.62 74 GLY A N 1
ATOM 577 C CA . GLY A 1 74 ? 6.341 -1.878 -14.998 1.00 68.62 74 GLY A CA 1
ATOM 578 C C . GLY A 1 74 ? 5.213 -2.801 -14.504 1.00 68.62 74 GLY A C 1
ATOM 579 O O . GLY A 1 74 ? 5.036 -2.950 -13.297 1.00 68.62 74 GLY A O 1
ATOM 580 N N . PRO A 1 75 ? 4.391 -3.420 -15.365 1.00 73.50 75 PRO A N 1
ATOM 581 C CA . PRO A 1 75 ? 3.128 -3.996 -14.885 1.00 73.50 75 PRO A CA 1
ATOM 582 C C . PRO A 1 75 ? 3.268 -5.254 -14.012 1.00 73.50 75 PRO A C 1
ATOM 584 O O . PRO A 1 75 ? 2.407 -5.520 -13.175 1.00 73.50 75 PRO A O 1
ATOM 587 N N . LYS A 1 76 ? 4.329 -6.055 -14.197 1.00 82.88 76 LYS A N 1
ATOM 588 C CA . LYS A 1 76 ? 4.447 -7.376 -13.550 1.00 82.88 76 LYS A CA 1
ATOM 589 C C . LYS A 1 76 ? 4.822 -7.285 -12.074 1.00 82.88 76 LYS A C 1
ATOM 591 O O . LYS A 1 76 ? 4.273 -8.037 -11.273 1.00 82.88 76 LYS A O 1
ATOM 596 N N . VAL A 1 77 ? 5.739 -6.388 -11.706 1.00 86.00 77 VAL A N 1
ATOM 597 C CA . VAL A 1 77 ? 6.146 -6.233 -10.300 1.00 86.00 77 VAL A CA 1
ATOM 598 C C . VAL A 1 77 ? 5.037 -5.557 -9.500 1.00 86.00 77 VAL A C 1
ATOM 600 O O . VAL A 1 77 ? 4.699 -6.043 -8.424 1.00 86.00 77 VAL A O 1
ATOM 603 N N . ARG A 1 78 ? 4.377 -4.549 -10.085 1.00 89.12 78 ARG A N 1
ATOM 604 C CA . ARG A 1 78 ? 3.130 -3.980 -9.560 1.00 89.12 78 ARG A CA 1
ATOM 605 C C . ARG A 1 78 ? 2.083 -5.061 -9.283 1.00 89.12 78 ARG A C 1
ATOM 607 O O . ARG A 1 78 ? 1.609 -5.193 -8.159 1.00 89.12 78 ARG A O 1
ATOM 614 N N . ALA A 1 79 ? 1.766 -5.889 -10.282 1.00 90.25 79 ALA A N 1
ATOM 615 C CA . ALA A 1 79 ? 0.792 -6.970 -10.126 1.00 90.25 79 ALA A CA 1
ATOM 616 C C . ALA A 1 79 ? 1.196 -7.978 -9.034 1.00 90.25 79 ALA A C 1
ATOM 618 O O . ALA A 1 79 ? 0.338 -8.458 -8.293 1.00 90.25 79 ALA A O 1
ATOM 619 N N . ALA A 1 80 ? 2.491 -8.277 -8.894 1.00 91.75 80 ALA A N 1
ATOM 620 C CA . ALA A 1 80 ? 2.991 -9.149 -7.836 1.00 91.75 80 ALA A CA 1
ATOM 621 C C . ALA A 1 80 ? 2.822 -8.529 -6.438 1.00 91.75 80 ALA A C 1
ATOM 623 O O . ALA A 1 80 ? 2.377 -9.228 -5.528 1.00 91.75 80 ALA A O 1
ATOM 624 N N . ALA A 1 81 ? 3.124 -7.237 -6.264 1.00 93.62 81 ALA A N 1
ATOM 625 C CA . ALA A 1 81 ? 2.928 -6.532 -4.994 1.00 93.62 81 ALA A CA 1
ATOM 626 C C . ALA A 1 81 ? 1.445 -6.500 -4.601 1.00 93.62 81 ALA A C 1
ATOM 628 O O . ALA A 1 81 ? 1.099 -6.870 -3.479 1.00 93.62 81 ALA A O 1
ATOM 629 N N . ILE A 1 82 ? 0.569 -6.183 -5.560 1.00 94.56 82 ILE A N 1
ATOM 630 C CA . ILE A 1 82 ? -0.889 -6.225 -5.386 1.00 94.56 82 ILE A CA 1
ATOM 631 C C . ILE A 1 82 ? -1.333 -7.633 -4.983 1.00 94.56 82 ILE A C 1
ATOM 633 O O . ILE A 1 82 ? -2.018 -7.792 -3.981 1.00 94.56 82 ILE A O 1
ATOM 637 N N . THR A 1 83 ? -0.878 -8.673 -5.687 1.00 95.62 83 THR A N 1
ATOM 638 C CA . THR A 1 83 ? -1.231 -10.070 -5.376 1.00 95.62 83 THR A CA 1
ATOM 639 C C . THR A 1 83 ? -0.809 -10.466 -3.959 1.00 95.62 83 THR A C 1
ATOM 641 O O . THR A 1 83 ? -1.562 -11.135 -3.243 1.00 95.62 83 THR A O 1
ATOM 644 N N . ILE A 1 84 ? 0.385 -10.048 -3.528 1.00 95.38 84 ILE A N 1
ATOM 645 C CA . ILE A 1 84 ? 0.871 -10.270 -2.163 1.00 95.38 84 ILE A CA 1
ATOM 646 C C . ILE A 1 84 ? -0.062 -9.588 -1.159 1.00 95.38 84 ILE A C 1
ATOM 648 O O . ILE A 1 84 ? -0.505 -10.244 -0.215 1.00 95.38 84 ILE A O 1
ATOM 652 N N . ALA A 1 85 ? -0.396 -8.316 -1.384 1.00 95.69 85 ALA A N 1
ATOM 653 C CA . ALA A 1 85 ? -1.288 -7.556 -0.520 1.00 95.69 85 ALA A CA 1
ATOM 654 C C . ALA A 1 85 ? -2.687 -8.187 -0.435 1.00 95.69 85 ALA A C 1
ATOM 656 O O . ALA A 1 85 ? -3.160 -8.464 0.668 1.00 95.69 85 ALA A O 1
ATOM 657 N N . THR A 1 86 ? -3.304 -8.520 -1.577 1.00 95.25 86 THR A N 1
ATOM 658 C CA . THR A 1 86 ? -4.608 -9.203 -1.653 1.00 95.25 86 THR A CA 1
ATOM 659 C C . THR A 1 86 ? -4.610 -10.508 -0.861 1.00 95.25 86 THR A C 1
ATOM 661 O O . THR A 1 86 ? -5.601 -10.851 -0.224 1.00 95.25 86 THR A O 1
ATOM 664 N N . THR A 1 87 ? -3.500 -11.249 -0.885 1.00 94.88 87 THR A N 1
ATOM 665 C CA . THR A 1 87 ? -3.395 -12.552 -0.215 1.00 94.88 87 THR A CA 1
ATOM 666 C C . THR A 1 87 ? -3.189 -12.425 1.295 1.00 94.88 87 THR A C 1
ATOM 668 O O . THR A 1 87 ? -3.648 -13.284 2.055 1.00 94.88 87 THR A O 1
ATOM 671 N N . LEU A 1 88 ? -2.457 -11.402 1.741 1.00 94.19 88 LEU A N 1
ATOM 672 C CA . LEU A 1 88 ? -2.075 -11.242 3.144 1.00 94.19 88 LEU A CA 1
ATOM 673 C C . LEU A 1 88 ? -3.104 -10.456 3.951 1.00 94.19 88 LEU A C 1
ATOM 675 O O . LEU A 1 88 ? -3.444 -10.882 5.050 1.00 94.19 88 LEU A O 1
ATOM 679 N N . LEU A 1 89 ? -3.636 -9.355 3.416 1.00 92.50 89 LEU A N 1
ATOM 680 C CA . LEU A 1 89 ? -4.524 -8.456 4.162 1.00 92.50 89 LEU A CA 1
ATOM 681 C C . LEU A 1 89 ? -5.725 -9.159 4.813 1.00 92.50 89 LEU A C 1
ATOM 683 O O . LEU A 1 89 ? -5.967 -8.896 5.990 1.00 92.50 89 LEU A O 1
ATOM 687 N N . PRO A 1 90 ? -6.442 -10.091 4.149 1.00 90.75 90 PRO A N 1
ATOM 688 C CA . PRO A 1 90 ? -7.552 -10.803 4.785 1.00 90.75 90 PRO A CA 1
ATOM 689 C C . PRO A 1 90 ? -7.129 -11.662 5.982 1.00 90.75 90 PRO A C 1
ATOM 691 O O . PRO A 1 90 ? -7.923 -11.876 6.885 1.00 90.75 90 PRO A O 1
ATOM 694 N N . LYS A 1 91 ? -5.883 -12.150 6.000 1.00 90.75 91 LYS A N 1
ATOM 695 C CA . LYS A 1 91 ? -5.335 -12.966 7.096 1.00 90.75 91 LYS A CA 1
ATOM 696 C C . LYS A 1 91 ? -4.843 -12.111 8.263 1.00 90.75 91 LYS A C 1
ATOM 698 O O . LYS A 1 91 ? -4.772 -12.595 9.384 1.00 90.75 91 LYS A O 1
ATOM 703 N N . LEU A 1 92 ? -4.459 -10.868 7.975 1.00 87.44 92 LEU A N 1
ATOM 704 C CA . LEU A 1 92 ? -3.929 -9.910 8.945 1.00 87.44 92 LEU A CA 1
ATOM 705 C C . LEU A 1 92 ? -5.036 -9.133 9.658 1.00 87.44 92 LEU A C 1
ATOM 707 O O . LEU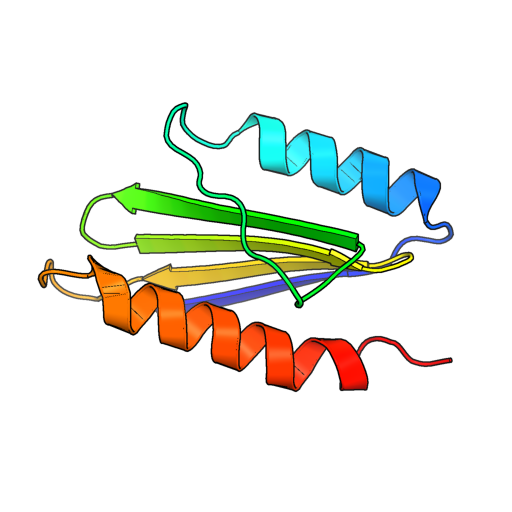 A 1 92 ? -4.850 -8.737 10.808 1.00 87.44 92 LEU A O 1
ATOM 711 N N . ARG A 1 93 ? -6.181 -8.941 8.992 1.00 75.75 93 ARG A N 1
ATOM 712 C CA . ARG A 1 93 ? -7.427 -8.438 9.581 1.00 75.75 93 ARG A CA 1
ATOM 713 C C . ARG A 1 93 ? -8.043 -9.529 10.457 1.00 75.75 93 ARG A C 1
ATOM 715 O O . ARG A 1 93 ? -9.042 -10.139 10.094 1.00 75.75 93 ARG A O 1
ATOM 722 N N . VAL A 1 94 ? -7.403 -9.824 11.580 1.00 58.91 94 VAL A N 1
ATOM 723 C CA . VAL A 1 94 ? -8.013 -10.656 12.614 1.00 58.91 94 VAL A CA 1
ATOM 724 C C . VAL A 1 94 ? -9.097 -9.799 13.266 1.00 58.91 94 VAL A C 1
ATOM 726 O O . VAL A 1 94 ? -8.786 -8.791 13.899 1.00 58.91 94 VAL A O 1
ATOM 729 N N . GLY A 1 95 ? -10.355 -10.144 12.993 1.00 49.56 95 GLY A N 1
ATOM 730 C CA . GLY A 1 95 ? -11.495 -9.743 13.815 1.00 49.56 95 GLY A CA 1
ATOM 731 C C . GLY A 1 95 ? -11.607 -10.648 15.029 1.00 49.56 95 GLY A C 1
ATOM 732 O O . GLY A 1 95 ? -11.242 -11.839 14.893 1.00 49.56 95 GLY A O 1
#

Sequence (95 aa):
MKRIDVMYYPTPAEAAFGYVQIKSQAPENIEHVDGLGTDTWGWFFDPTSYDLLVLAGNITMEVILM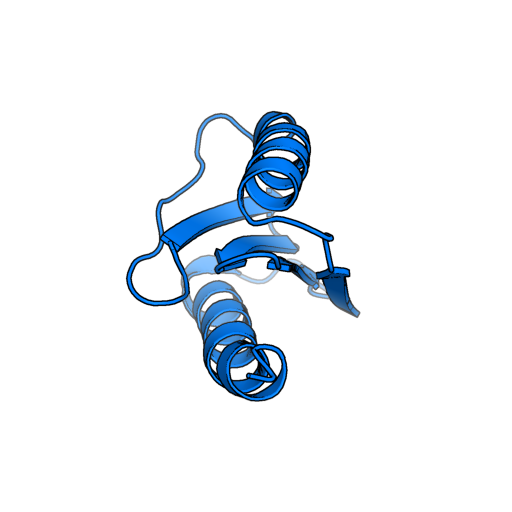LSKPAPIGPKVRAAAITIATTLLPKLRVG

Secondary structure (DSSP, 8-state):
-EEEEEEE-SSHHHHHHHHHHHHTTS-TT-EE-TTSSSEEEEEEEETTEEEEEEEETTEEEEEEEE-SS----HHHHHHHHHHHHHHHHHHH---

pLDDT: mean 89.47, std 10.49, range [49.56, 97.88]

Foldseek 3Di:
DKDKDKDAAPWLVVLVVVLVVVVVPDDPPWDWDPDLAPTKIKDAPDLFKIWIWHRHTRMIMIIIGGHPDRDNCPPPVVVVSSVVSNVCVVVVPDD